Protein AF-A0A356QCZ9-F1 (afdb_monomer)

Mean predicted aligned error: 7.54 Å

Structure (mmCIF, N/CA/C/O backbone):
data_AF-A0A356QCZ9-F1
#
_entry.id   AF-A0A356QCZ9-F1
#
loop_
_atom_site.group_PDB
_atom_site.id
_atom_site.type_symbol
_atom_site.label_atom_id
_atom_site.label_alt_id
_atom_site.label_comp_id
_atom_site.label_asym_id
_atom_site.label_entity_id
_atom_site.label_seq_id
_atom_site.pdbx_PDB_ins_code
_atom_site.Cartn_x
_atom_site.Cartn_y
_atom_site.Cartn_z
_atom_site.occupancy
_atom_site.B_iso_or_equiv
_atom_site.auth_seq_id
_atom_site.auth_comp_id
_atom_site.auth_asym_id
_atom_site.auth_atom_id
_atom_site.pdbx_PDB_model_num
ATOM 1 N N . VAL A 1 1 ? 9.849 -1.662 -22.238 1.00 62.03 1 VAL A N 1
ATOM 2 C CA . VAL A 1 1 ? 9.215 -0.498 -22.904 1.00 62.03 1 VAL A CA 1
ATOM 3 C C . VAL A 1 1 ? 9.884 0.829 -22.529 1.00 62.03 1 VAL A C 1
ATOM 5 O O . VAL A 1 1 ? 10.227 1.566 -23.434 1.00 62.03 1 VAL A O 1
ATOM 8 N N . PHE A 1 2 ? 10.150 1.130 -21.249 1.00 68.19 2 PHE A N 1
ATOM 9 C CA . PHE A 1 2 ? 10.464 2.509 -20.818 1.00 68.19 2 PHE A CA 1
ATOM 10 C C . PHE A 1 2 ? 11.949 2.906 -20.675 1.00 68.19 2 PHE A C 1
ATOM 12 O O . PHE A 1 2 ? 12.239 4.073 -20.424 1.00 68.19 2 PHE A O 1
ATOM 19 N N . GLY A 1 3 ? 12.894 1.978 -20.881 1.00 69.44 3 GLY A N 1
ATOM 20 C CA . GLY A 1 3 ? 14.339 2.245 -20.763 1.00 69.44 3 GLY A CA 1
ATOM 21 C C . GLY A 1 3 ? 14.768 2.734 -19.369 1.00 69.44 3 GLY A C 1
ATOM 22 O O . GLY A 1 3 ? 13.936 2.967 -18.500 1.00 69.44 3 GLY A O 1
ATOM 23 N N . VAL A 1 4 ? 16.073 2.913 -19.138 1.00 78.50 4 VAL A N 1
ATOM 24 C CA . VAL A 1 4 ? 16.583 3.428 -17.846 1.00 78.50 4 VAL A CA 1
ATOM 25 C C . VAL A 1 4 ? 16.186 4.885 -17.578 1.00 78.50 4 VAL A C 1
ATOM 27 O O . VAL A 1 4 ? 16.072 5.297 -16.429 1.00 78.50 4 VAL A O 1
ATOM 30 N N . ARG A 1 5 ? 15.896 5.647 -18.641 1.00 80.69 5 ARG A N 1
ATOM 31 C CA . ARG A 1 5 ? 15.559 7.078 -18.604 1.00 80.69 5 ARG A CA 1
ATOM 32 C C . ARG A 1 5 ? 14.334 7.404 -17.744 1.00 80.69 5 ARG A C 1
ATOM 34 O O . ARG A 1 5 ? 14.273 8.489 -17.177 1.00 80.69 5 ARG A O 1
ATOM 41 N N . HIS A 1 6 ? 13.362 6.496 -17.660 1.00 85.81 6 HIS A N 1
ATOM 42 C CA . HIS A 1 6 ? 12.114 6.723 -16.924 1.00 85.81 6 HIS A CA 1
ATOM 43 C C . HIS A 1 6 ? 11.964 5.839 -15.682 1.00 85.81 6 HIS A C 1
ATOM 45 O O . HIS A 1 6 ? 10.937 5.927 -15.012 1.00 85.81 6 HIS A O 1
ATOM 51 N N . LEU A 1 7 ? 12.972 5.026 -15.337 1.00 88.69 7 LEU A N 1
ATOM 52 C CA . LEU A 1 7 ? 12.894 4.124 -14.182 1.00 88.69 7 LEU A CA 1
ATOM 53 C C . LEU A 1 7 ? 12.672 4.879 -12.872 1.00 88.69 7 LEU A C 1
ATOM 55 O O . LEU A 1 7 ? 11.829 4.465 -12.087 1.00 88.69 7 LEU A O 1
ATOM 59 N N . SER A 1 8 ? 13.352 6.009 -12.661 1.00 90.56 8 SER A N 1
ATOM 60 C CA . SER A 1 8 ? 13.184 6.801 -11.436 1.00 90.56 8 SER A CA 1
ATOM 61 C C . SER A 1 8 ? 11.779 7.394 -11.311 1.00 90.56 8 SER A C 1
ATOM 63 O O . SER A 1 8 ? 11.210 7.398 -10.227 1.00 90.56 8 SER A O 1
ATOM 65 N N . MET A 1 9 ? 11.191 7.856 -12.420 1.00 94.12 9 MET A N 1
ATOM 66 C CA . MET A 1 9 ? 9.829 8.401 -12.430 1.00 94.12 9 MET A CA 1
ATOM 67 C C . MET A 1 9 ? 8.793 7.299 -12.190 1.00 94.12 9 MET A C 1
ATOM 69 O O . MET A 1 9 ? 7.931 7.448 -11.331 1.00 94.12 9 MET A O 1
ATOM 73 N N . LEU A 1 10 ? 8.892 6.183 -12.920 1.00 93.25 10 LEU A N 1
ATOM 74 C CA . LEU A 1 10 ? 7.982 5.047 -12.761 1.00 93.25 10 LEU A CA 1
ATOM 75 C C . LEU A 1 10 ? 8.087 4.446 -11.355 1.00 93.25 10 LEU A C 1
ATOM 77 O O . LEU A 1 10 ? 7.066 4.210 -10.717 1.00 93.25 10 LEU A O 1
ATOM 81 N N . GLY A 1 11 ? 9.309 4.271 -10.845 1.00 94.12 11 GLY A N 1
ATOM 82 C CA . GLY A 1 11 ? 9.555 3.830 -9.475 1.00 94.12 11 GLY A CA 1
ATOM 83 C C . GLY A 1 11 ? 9.000 4.810 -8.442 1.00 94.12 11 GLY A C 1
ATOM 84 O O . GLY A 1 11 ? 8.355 4.383 -7.490 1.00 94.12 11 GLY A O 1
ATOM 85 N N . GLY A 1 12 ? 9.167 6.118 -8.658 1.00 96.31 12 GLY A N 1
ATOM 86 C CA . GLY A 1 12 ? 8.592 7.154 -7.799 1.00 96.31 12 GLY A CA 1
ATOM 87 C C . GLY A 1 12 ? 7.062 7.119 -7.754 1.00 96.31 12 GLY A C 1
ATOM 88 O O . GLY A 1 12 ? 6.483 7.240 -6.679 1.00 96.31 12 GLY A O 1
ATOM 89 N N . ILE A 1 13 ? 6.403 6.885 -8.893 1.00 96.88 13 ILE A N 1
ATOM 90 C CA . ILE A 1 13 ? 4.942 6.727 -8.960 1.00 96.88 13 ILE A CA 1
ATOM 91 C C . ILE A 1 13 ? 4.498 5.483 -8.180 1.00 96.88 13 ILE A C 1
ATOM 93 O O . ILE A 1 13 ? 3.590 5.577 -7.356 1.00 96.88 13 ILE A O 1
ATOM 97 N N . VAL A 1 14 ? 5.155 4.336 -8.388 1.00 96.31 14 VAL A N 1
ATOM 98 C CA . VAL A 1 14 ? 4.868 3.101 -7.633 1.00 96.31 14 VAL A CA 1
ATOM 99 C C . VAL A 1 14 ? 5.039 3.334 -6.130 1.00 96.31 14 VAL A C 1
ATOM 101 O O . VAL A 1 14 ? 4.167 2.964 -5.344 1.00 96.31 14 VAL A O 1
ATOM 104 N N . PHE A 1 15 ? 6.126 3.995 -5.733 1.00 97.25 15 PHE A N 1
ATOM 105 C CA . PHE A 1 15 ? 6.409 4.303 -4.336 1.00 97.25 15 PHE A CA 1
ATOM 106 C C . PHE A 1 15 ? 5.361 5.238 -3.724 1.00 97.25 15 PHE A C 1
ATOM 108 O O . PHE A 1 15 ? 4.888 4.979 -2.624 1.00 97.25 15 PHE A O 1
ATOM 115 N N . LEU A 1 16 ? 4.929 6.281 -4.439 1.00 98.12 16 LEU A N 1
ATOM 116 C CA . LEU A 1 16 ? 3.877 7.185 -3.969 1.00 98.12 16 LEU A CA 1
ATOM 117 C C . LEU A 1 16 ? 2.583 6.428 -3.637 1.00 98.12 16 LEU A C 1
ATOM 119 O O . LEU A 1 16 ? 2.034 6.595 -2.547 1.00 98.12 16 LEU A O 1
ATOM 123 N N . PHE A 1 17 ? 2.115 5.568 -4.545 1.00 97.75 17 PHE A N 1
ATOM 124 C CA . PHE A 1 17 ? 0.916 4.762 -4.297 1.00 97.75 17 PHE A CA 1
ATOM 125 C C . PHE A 1 17 ? 1.119 3.746 -3.171 1.00 97.75 17 PHE A C 1
ATOM 127 O O . PHE A 1 17 ? 0.188 3.497 -2.406 1.00 97.75 17 PHE A O 1
ATOM 134 N N . HIS A 1 18 ? 2.333 3.215 -3.010 1.00 97.31 18 HIS A N 1
ATOM 135 C CA . HIS A 1 18 ? 2.670 2.373 -1.866 1.00 97.31 18 HIS A CA 1
ATOM 136 C C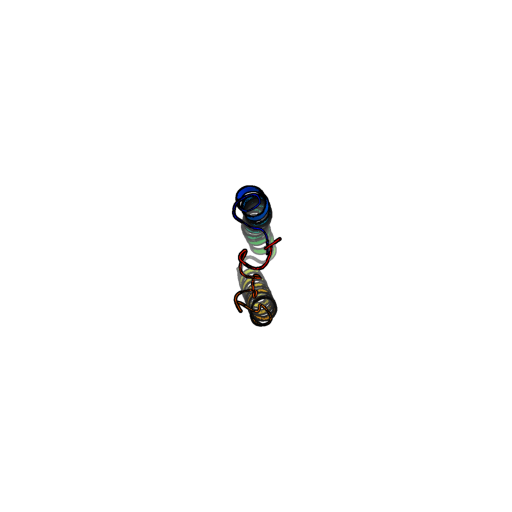 . HIS A 1 18 ? 2.556 3.135 -0.537 1.00 97.31 18 HIS A C 1
ATOM 138 O O .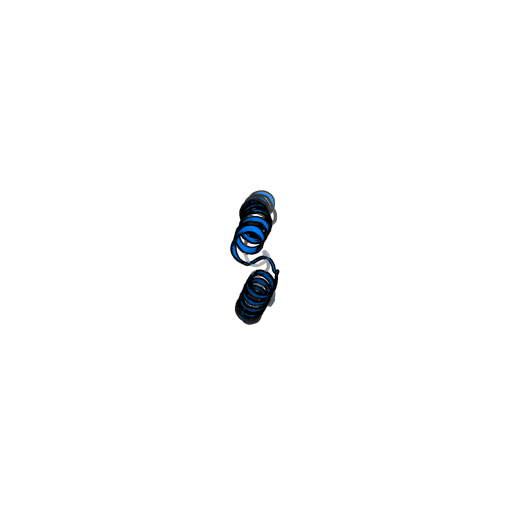 HIS A 1 18 ? 1.946 2.629 0.403 1.00 97.31 18 HIS A O 1
ATOM 144 N N . GLN A 1 19 ? 3.063 4.371 -0.465 1.00 98.06 19 GLN A N 1
ATOM 145 C CA . GLN A 1 19 ? 2.962 5.198 0.742 1.00 98.06 19 GLN A CA 1
ATOM 146 C C . GLN A 1 19 ? 1.509 5.536 1.087 1.00 98.06 19 GLN A C 1
ATOM 148 O O . GLN A 1 19 ? 1.122 5.438 2.252 1.00 98.06 19 GLN A O 1
ATOM 153 N N . LEU A 1 20 ? 0.695 5.880 0.085 1.00 98.31 20 LEU A N 1
ATOM 154 C CA . LEU A 1 20 ? -0.738 6.112 0.281 1.00 98.31 20 LEU A CA 1
ATOM 155 C C . LEU A 1 20 ? -1.443 4.849 0.785 1.00 98.31 20 LEU A C 1
ATOM 157 O O . LEU A 1 20 ? -2.187 4.917 1.760 1.00 98.31 20 LEU A O 1
ATOM 161 N N . GLY A 1 21 ? -1.164 3.695 0.177 1.00 96.75 21 GLY A N 1
ATOM 162 C CA . GLY A 1 21 ? -1.720 2.413 0.605 1.00 96.75 21 GLY A CA 1
ATOM 163 C C . GLY A 1 21 ? -1.319 2.031 2.032 1.00 96.75 21 GLY A C 1
ATOM 164 O O . GLY A 1 21 ? -2.171 1.610 2.807 1.00 96.75 21 GLY A O 1
ATOM 165 N N . SER A 1 22 ? -0.052 2.229 2.406 1.00 96.44 22 SER A N 1
ATOM 166 C CA . SER A 1 22 ? 0.456 1.950 3.757 1.00 96.44 22 SER A CA 1
ATOM 167 C C . SER A 1 22 ? -0.206 2.841 4.809 1.00 96.44 22 SER A C 1
ATOM 169 O O . SER A 1 22 ? -0.721 2.347 5.815 1.00 96.44 22 SER A O 1
ATOM 171 N N . PHE A 1 23 ? -0.285 4.147 4.537 1.00 98.12 23 PHE A N 1
ATOM 172 C CA . PHE A 1 23 ? -0.980 5.091 5.407 1.00 98.12 23 PHE A CA 1
ATOM 173 C C . PHE A 1 23 ? -2.455 4.711 5.580 1.00 98.12 23 PHE A C 1
ATOM 175 O O . PHE A 1 23 ? -2.927 4.570 6.708 1.00 98.12 23 PHE A O 1
ATOM 182 N N . MET A 1 24 ? -3.169 4.498 4.470 1.00 97.50 24 MET A N 1
ATOM 183 C CA . MET A 1 24 ? -4.585 4.134 4.500 1.00 97.50 24 MET A CA 1
ATOM 184 C C . MET A 1 24 ? -4.818 2.799 5.205 1.00 97.50 24 MET A C 1
ATOM 186 O O . MET A 1 24 ? -5.768 2.692 5.971 1.00 97.50 24 MET A O 1
ATOM 190 N N . GLY A 1 25 ? -3.962 1.799 4.984 1.00 96.31 25 GLY A N 1
ATOM 191 C CA . GLY A 1 25 ? -4.086 0.482 5.604 1.00 96.31 25 GLY A CA 1
ATOM 192 C C . GLY A 1 25 ? -3.980 0.542 7.126 1.00 96.31 25 GLY A C 1
ATOM 193 O O . GLY A 1 25 ? -4.843 0.009 7.820 1.00 96.31 25 GLY A O 1
ATOM 194 N N . VAL A 1 26 ? -2.968 1.238 7.652 1.00 96.38 26 VAL A N 1
ATOM 195 C CA . VAL A 1 26 ? -2.781 1.372 9.107 1.00 96.38 26 VAL A CA 1
ATOM 196 C C . VAL A 1 26 ? -3.871 2.248 9.727 1.00 96.38 26 VAL A C 1
ATOM 198 O O . VAL A 1 26 ? -4.454 1.863 10.740 1.00 96.38 26 VAL A O 1
ATOM 201 N N . TR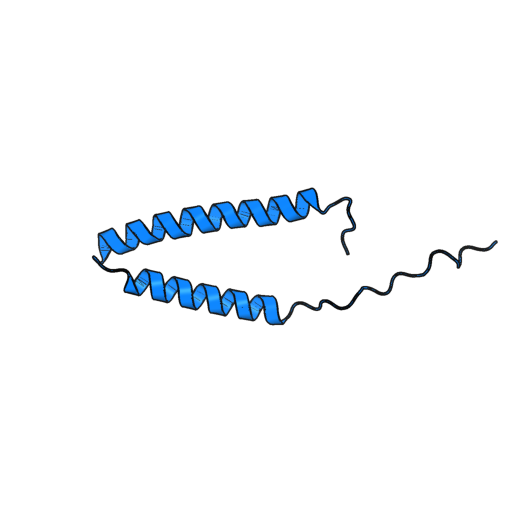P A 1 27 ? -4.185 3.395 9.113 1.00 97.88 27 TRP A N 1
ATOM 202 C CA . TRP A 1 27 ? -5.218 4.306 9.618 1.00 97.88 27 TRP A CA 1
ATOM 203 C C . TRP A 1 27 ? -6.604 3.650 9.638 1.00 97.88 27 TRP A C 1
ATOM 205 O O . TRP A 1 27 ? -7.284 3.679 10.664 1.00 97.88 27 TRP A O 1
ATOM 215 N N . LEU A 1 28 ? -7.002 3.001 8.538 1.00 97.38 28 LEU A N 1
ATOM 216 C CA . LEU A 1 28 ? -8.277 2.288 8.455 1.00 97.38 28 LEU A CA 1
ATOM 217 C C . LEU A 1 28 ? -8.306 1.082 9.400 1.00 97.38 28 LEU A C 1
ATOM 219 O O . LEU A 1 28 ? -9.348 0.798 9.982 1.00 97.38 28 LEU A O 1
ATOM 223 N N . GLY A 1 29 ? -7.175 0.394 9.577 1.00 97.19 29 GLY A N 1
ATOM 224 C CA . GLY A 1 29 ? -7.049 -0.709 10.526 1.00 97.19 29 GLY A CA 1
ATOM 225 C C . GLY A 1 29 ? -7.353 -0.282 11.962 1.00 97.19 29 GLY A C 1
ATOM 226 O O . GLY A 1 29 ? -8.169 -0.922 12.621 1.00 97.19 29 GLY A O 1
ATOM 227 N N . GLY A 1 30 ? -6.758 0.827 12.414 1.00 97.38 30 GLY A N 1
ATOM 228 C CA . GLY A 1 30 ? -7.050 1.409 13.727 1.00 97.38 30 GLY A CA 1
ATOM 229 C C . GLY A 1 30 ? -8.504 1.866 13.848 1.00 97.38 30 GLY A C 1
ATOM 230 O O . GLY A 1 30 ? -9.195 1.476 14.780 1.00 97.38 30 GLY A O 1
ATOM 231 N N . PHE A 1 31 ? -9.008 2.593 12.848 1.00 98.25 31 PHE A N 1
ATOM 232 C CA . PHE A 1 31 ? -10.393 3.068 12.832 1.00 98.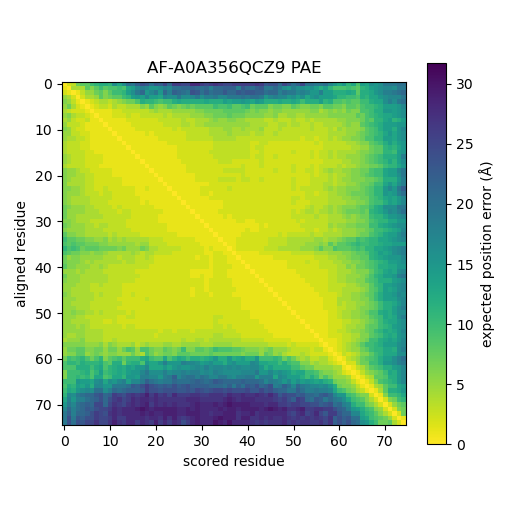25 31 PHE A CA 1
ATOM 233 C C . PHE A 1 31 ? -11.426 1.929 12.905 1.00 98.25 31 PHE A C 1
ATOM 235 O O . PHE A 1 31 ? -12.391 2.008 13.662 1.00 98.25 31 PHE A O 1
ATOM 242 N N . LEU A 1 32 ? -11.236 0.852 12.136 1.00 98.12 32 LEU A N 1
ATOM 243 C CA . LEU A 1 32 ? -12.136 -0.304 12.166 1.00 98.12 32 LEU A CA 1
ATOM 244 C C . LEU A 1 32 ? -12.032 -1.072 13.484 1.00 98.12 32 LEU A C 1
ATOM 246 O O . LEU A 1 32 ? -13.051 -1.565 13.971 1.00 98.12 32 LEU A O 1
ATOM 250 N N . TYR A 1 33 ? -10.836 -1.157 14.069 1.00 97.62 33 TYR A N 1
ATOM 251 C CA . TYR A 1 33 ? -10.656 -1.745 15.390 1.00 97.62 33 TYR A CA 1
ATOM 252 C C . TYR A 1 33 ? -11.380 -0.930 16.466 1.00 97.62 33 TYR A C 1
ATOM 254 O O . TYR A 1 33 ? -12.107 -1.508 17.265 1.00 97.62 33 TYR A O 1
ATOM 262 N N . ASP A 1 34 ? -11.270 0.398 16.445 1.00 97.94 34 ASP A N 1
ATOM 263 C CA . ASP A 1 34 ? -11.963 1.272 17.399 1.00 97.94 34 ASP A CA 1
ATOM 264 C C . ASP A 1 34 ? -13.493 1.138 17.304 1.00 97.94 34 ASP A C 1
ATOM 266 O O . ASP A 1 34 ? -14.193 1.221 18.312 1.00 97.94 34 ASP A O 1
ATOM 270 N N . LEU A 1 35 ? -14.024 0.895 16.100 1.00 97.06 35 LEU A N 1
ATOM 271 C CA . LEU A 1 35 ? -15.460 0.712 15.874 1.00 97.06 35 LEU A CA 1
ATOM 272 C C . LEU A 1 35 ? -15.982 -0.676 16.255 1.00 97.06 35 LEU A C 1
ATOM 274 O O . LEU A 1 35 ? -17.106 -0.798 16.737 1.00 97.06 35 LEU A O 1
ATOM 278 N N . THR A 1 36 ? -15.216 -1.727 15.963 1.00 97.00 36 THR A N 1
ATOM 279 C CA . THR A 1 36 ? -15.691 -3.120 16.065 1.00 97.00 36 THR A CA 1
ATOM 280 C C . THR A 1 36 ? -15.132 -3.859 17.278 1.00 97.00 36 THR A C 1
ATOM 282 O O . THR A 1 36 ? -15.698 -4.860 17.709 1.00 97.00 36 THR A O 1
ATOM 285 N N . GLY A 1 37 ? -14.032 -3.372 17.850 1.00 97.75 37 GLY A N 1
ATOM 286 C CA . GLY A 1 37 ? -13.288 -4.017 18.930 1.00 97.75 37 GLY A CA 1
ATOM 287 C C . GLY A 1 37 ? -12.471 -5.237 18.492 1.00 97.75 37 GLY A C 1
ATOM 288 O O . GLY A 1 37 ? -11.928 -5.933 19.349 1.00 97.75 37 GLY A O 1
ATOM 289 N N . HIS A 1 38 ? -12.389 -5.538 17.190 1.00 95.94 38 HIS A N 1
ATOM 290 C CA . HIS A 1 38 ? -11.672 -6.701 16.662 1.00 95.94 38 HIS A CA 1
ATOM 291 C C . HIS A 1 38 ? -11.099 -6.448 15.256 1.00 95.94 38 HIS A C 1
ATOM 293 O O . HIS A 1 38 ? -11.377 -5.439 14.615 1.00 95.94 38 HIS A O 1
ATOM 299 N N . TYR A 1 39 ? -10.276 -7.377 14.753 1.00 96.69 39 TYR A N 1
ATOM 300 C CA . TYR A 1 39 ? -9.573 -7.230 13.468 1.00 96.69 39 TYR A CA 1
ATOM 301 C C . TYR A 1 39 ? -10.192 -8.007 12.301 1.00 96.69 39 TYR A C 1
ATOM 303 O O . TYR A 1 39 ? -9.697 -7.891 11.184 1.00 96.69 39 TYR A O 1
ATOM 311 N N . ASP A 1 40 ? -11.256 -8.783 12.513 1.00 97.62 40 ASP A N 1
ATOM 312 C CA . ASP A 1 40 ? -11.838 -9.640 11.465 1.00 97.62 40 ASP A CA 1
ATOM 313 C C . ASP A 1 40 ?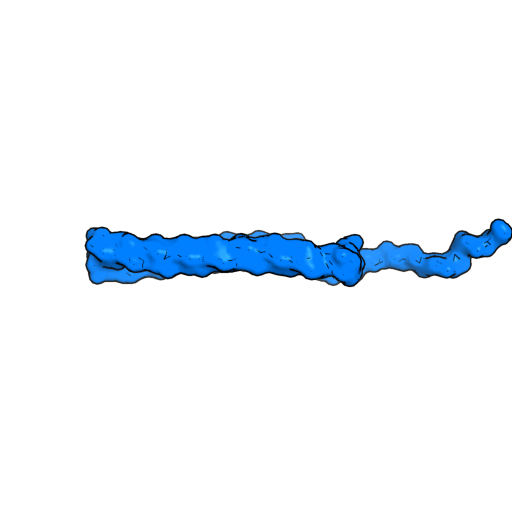 -12.141 -8.881 10.164 1.00 97.62 40 ASP A C 1
ATOM 315 O O . ASP A 1 40 ? -11.761 -9.329 9.083 1.00 97.62 40 ASP A O 1
ATOM 319 N N . THR A 1 41 ? -12.737 -7.688 10.255 1.00 96.00 41 THR A N 1
ATOM 320 C CA . THR A 1 41 ? -13.016 -6.838 9.087 1.00 96.00 41 THR A CA 1
ATOM 321 C C . THR A 1 41 ? -11.732 -6.398 8.377 1.00 96.00 41 THR A C 1
ATOM 323 O O . THR A 1 41 ? -11.663 -6.416 7.149 1.00 96.00 41 THR A O 1
ATOM 326 N N . VAL A 1 42 ? -10.686 -6.047 9.134 1.00 97.00 42 VAL A N 1
ATOM 327 C CA . VAL A 1 42 ? -9.371 -5.668 8.586 1.00 97.00 42 VAL A CA 1
ATOM 328 C C . VAL A 1 42 ? -8.749 -6.847 7.839 1.00 97.00 42 VAL A C 1
ATOM 330 O O . VAL A 1 42 ? -8.260 -6.684 6.720 1.00 97.00 42 VAL A O 1
ATOM 333 N N . TRP A 1 43 ? -8.831 -8.046 8.416 1.00 97.38 43 TRP A N 1
ATOM 334 C CA . TRP A 1 43 ? -8.361 -9.277 7.788 1.00 97.38 43 TRP A CA 1
ATOM 335 C C . TRP A 1 43 ? -9.120 -9.605 6.506 1.00 97.38 43 TRP A C 1
ATOM 337 O O . TRP A 1 43 ? -8.491 -9.925 5.497 1.00 97.38 43 TRP A O 1
ATOM 347 N N . GLN A 1 44 ? -10.448 -9.484 6.501 1.00 97.94 44 GLN A N 1
ATOM 348 C CA . GLN A 1 44 ? -11.246 -9.707 5.295 1.00 97.94 44 GLN A CA 1
ATOM 349 C C . GLN A 1 44 ? -10.862 -8.740 4.171 1.00 97.94 44 GLN A C 1
ATOM 351 O O . GLN A 1 44 ? -10.654 -9.174 3.036 1.00 97.94 44 GLN A O 1
ATOM 356 N N . ILE A 1 45 ? -10.695 -7.450 4.482 1.00 97.12 45 ILE A N 1
ATOM 357 C CA . ILE A 1 45 ? -10.240 -6.447 3.509 1.00 97.12 45 ILE A CA 1
ATOM 358 C C . ILE A 1 45 ? -8.847 -6.807 2.980 1.00 97.12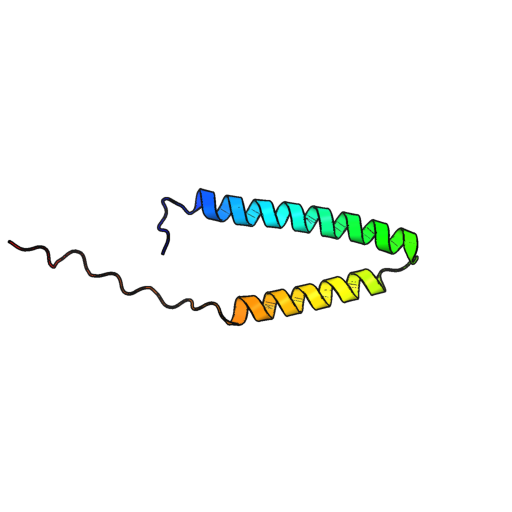 45 ILE A C 1
ATOM 360 O O . ILE A 1 45 ? -8.634 -6.797 1.767 1.00 97.12 45 ILE A O 1
ATOM 364 N N . ALA A 1 46 ? -7.910 -7.175 3.858 1.00 96.88 46 ALA A N 1
ATOM 365 C CA . ALA A 1 46 ? -6.557 -7.560 3.462 1.00 96.88 46 ALA A CA 1
ATOM 366 C C . ALA A 1 46 ? -6.547 -8.779 2.522 1.00 96.88 46 ALA A C 1
ATOM 368 O O . ALA A 1 46 ? -5.834 -8.779 1.513 1.00 96.88 46 ALA A O 1
ATOM 369 N N . ILE A 1 47 ? -7.369 -9.795 2.805 1.00 98.25 47 ILE A N 1
ATOM 370 C CA . ILE A 1 47 ? -7.525 -10.978 1.946 1.00 98.25 47 ILE A CA 1
ATOM 371 C C . ILE A 1 47 ? -8.065 -10.576 0.570 1.00 98.25 47 ILE A C 1
ATOM 373 O O . ILE A 1 47 ? -7.469 -10.939 -0.446 1.00 98.25 47 ILE A O 1
ATOM 377 N N . VAL A 1 48 ? -9.150 -9.796 0.518 1.00 98.38 48 VAL A N 1
ATOM 378 C CA . VAL A 1 48 ? -9.755 -9.355 -0.751 1.00 98.38 48 VAL A CA 1
ATOM 379 C C . VAL A 1 48 ? -8.755 -8.550 -1.583 1.00 98.38 48 VAL A C 1
ATOM 381 O O . VAL A 1 48 ? -8.573 -8.840 -2.766 1.00 98.38 48 VAL A O 1
ATOM 384 N N . LEU A 1 49 ? -8.053 -7.592 -0.973 1.00 97.12 49 LEU A N 1
ATOM 385 C CA . LEU A 1 49 ? -7.028 -6.800 -1.659 1.00 97.12 49 LEU A CA 1
ATOM 386 C C . LEU A 1 49 ? -5.881 -7.671 -2.189 1.00 97.12 49 LEU A C 1
ATOM 388 O O . LEU A 1 49 ? -5.413 -7.445 -3.305 1.00 97.12 49 LEU A O 1
ATOM 392 N N . SER A 1 50 ? -5.464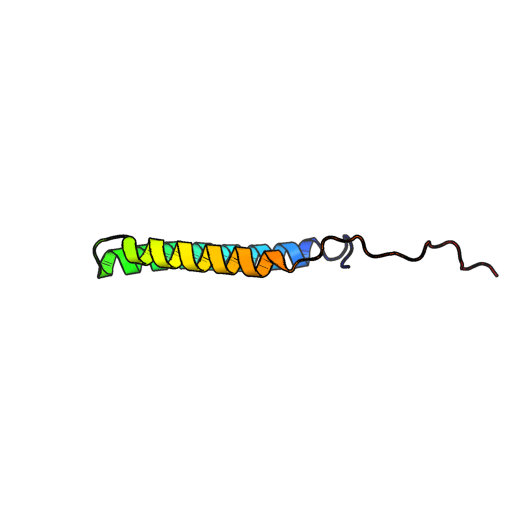 -8.693 -1.436 1.00 97.06 50 SER A N 1
ATOM 393 C CA . SER A 1 50 ? -4.416 -9.634 -1.858 1.00 97.06 50 SER A CA 1
ATOM 394 C C . SER A 1 50 ? -4.843 -10.458 -3.073 1.00 97.06 50 SER A C 1
ATOM 396 O O . SER A 1 50 ? -4.067 -10.622 -4.015 1.00 97.06 50 SER A O 1
ATOM 398 N N . VAL A 1 51 ? -6.090 -10.936 -3.089 1.00 98.38 51 VAL A N 1
ATOM 399 C CA . VAL A 1 51 ? -6.656 -11.676 -4.228 1.00 98.38 51 VAL A CA 1
ATOM 400 C C . VAL A 1 51 ? -6.760 -10.782 -5.464 1.00 98.38 51 VAL A C 1
ATOM 402 O O . VAL A 1 51 ? -6.358 -11.197 -6.551 1.00 98.38 51 VAL A O 1
ATOM 405 N N . VAL A 1 52 ? -7.239 -9.544 -5.309 1.00 97.81 52 VAL A N 1
ATOM 406 C CA . VAL A 1 52 ? -7.294 -8.565 -6.407 1.00 97.81 52 VAL A CA 1
ATOM 407 C C . VAL A 1 52 ? -5.892 -8.282 -6.948 1.00 97.81 52 VAL A C 1
ATOM 409 O O . VAL A 1 52 ? -5.690 -8.310 -8.161 1.00 97.81 52 VAL A O 1
ATOM 412 N N . ALA A 1 53 ? -4.907 -8.071 -6.072 1.00 95.94 53 ALA A N 1
ATOM 413 C CA . ALA A 1 53 ? -3.525 -7.851 -6.481 1.00 95.94 53 ALA A CA 1
ATOM 414 C C . ALA A 1 53 ? -2.976 -9.045 -7.276 1.00 95.94 53 ALA A C 1
ATOM 416 O O . ALA A 1 53 ? -2.422 -8.845 -8.358 1.00 95.94 53 ALA A O 1
ATOM 417 N N . ALA A 1 54 ? -3.178 -10.274 -6.794 1.00 96.69 54 ALA A N 1
ATOM 418 C CA . ALA A 1 54 ? -2.753 -11.485 -7.493 1.00 96.69 54 ALA A CA 1
ATOM 419 C C . ALA A 1 54 ? -3.418 -11.617 -8.875 1.00 96.69 54 ALA A C 1
ATOM 421 O O . ALA A 1 54 ? -2.733 -11.880 -9.864 1.00 96.69 54 ALA A O 1
ATOM 422 N N . ALA A 1 55 ? -4.727 -11.364 -8.965 1.00 97.12 55 ALA A N 1
ATOM 423 C CA . ALA A 1 55 ? -5.468 -11.418 -10.223 1.00 97.12 55 ALA A CA 1
ATOM 424 C C . ALA A 1 55 ? -4.964 -10.383 -11.242 1.00 97.12 55 ALA A C 1
ATOM 426 O O . ALA A 1 55 ? -4.800 -10.710 -12.414 1.00 97.12 55 ALA A O 1
ATOM 427 N N . LEU A 1 56 ? -4.667 -9.155 -10.805 1.00 95.50 56 LEU A N 1
ATOM 428 C CA . LEU A 1 56 ? -4.112 -8.113 -11.677 1.00 95.50 56 LEU A CA 1
ATOM 429 C C . LEU A 1 56 ? -2.708 -8.470 -12.185 1.00 95.50 56 LEU A C 1
ATOM 431 O O . LEU A 1 56 ? -2.402 -8.230 -13.353 1.00 95.50 56 LEU A O 1
ATOM 435 N N . HIS A 1 57 ? -1.866 -9.064 -11.333 1.00 93.81 57 HIS A N 1
ATOM 436 C CA . HIS A 1 57 ? -0.507 -9.461 -11.714 1.00 93.81 57 HIS A CA 1
ATOM 437 C C . HIS A 1 57 ? -0.487 -10.650 -12.676 1.00 93.81 57 HIS A C 1
ATOM 439 O O . HIS A 1 57 ? 0.398 -10.725 -13.525 1.00 93.81 57 HIS A O 1
ATOM 445 N N . TRP A 1 58 ? -1.473 -11.546 -12.595 1.00 94.50 58 TRP A N 1
ATOM 446 C CA . TRP A 1 58 ? -1.547 -12.743 -13.434 1.00 94.50 58 TRP A CA 1
ATOM 447 C C . TRP A 1 58 ? -1.520 -12.446 -14.944 1.00 94.50 58 TRP A C 1
ATOM 449 O O . TRP A 1 58 ? -0.987 -13.228 -15.727 1.00 94.50 58 TRP A O 1
ATOM 459 N N . PHE A 1 59 ? -2.063 -11.303 -15.370 1.00 91.62 59 PHE A N 1
ATOM 460 C CA . PHE A 1 59 ? -2.126 -10.922 -16.786 1.00 91.62 59 PHE A CA 1
ATOM 461 C C . PHE A 1 59 ? -0.866 -10.205 -17.302 1.00 91.62 59 PHE A C 1
ATOM 463 O O . PHE A 1 59 ? -0.810 -9.822 -18.475 1.00 91.62 59 PHE A O 1
ATOM 470 N N . ILE A 1 60 ? 0.156 -10.010 -16.463 1.00 89.31 60 ILE A N 1
ATOM 471 C CA . ILE A 1 60 ? 1.383 -9.315 -16.855 1.00 89.31 60 ILE A CA 1
ATOM 472 C C . ILE A 1 60 ? 2.258 -10.250 -17.699 1.00 89.31 60 ILE A C 1
ATOM 474 O O . ILE A 1 60 ? 2.719 -11.295 -17.251 1.00 89.31 60 ILE A O 1
ATOM 478 N N . SER A 1 61 ? 2.513 -9.858 -18.949 1.00 84.75 61 SER A N 1
ATOM 479 C CA . SER A 1 61 ? 3.433 -10.570 -19.839 1.00 84.75 61 SER A CA 1
ATOM 480 C C . SER A 1 61 ? 4.866 -10.070 -19.665 1.00 84.75 61 SER A C 1
ATOM 482 O O . SER A 1 61 ? 5.180 -8.934 -20.013 1.00 84.75 61 SER A O 1
ATOM 484 N N . GLU A 1 62 ? 5.758 -10.951 -19.216 1.00 81.75 62 GLU A N 1
ATOM 485 C CA . GLU A 1 62 ? 7.187 -10.650 -19.024 1.00 81.75 62 GLU A CA 1
ATOM 486 C C . GLU A 1 62 ? 8.041 -10.847 -20.288 1.00 81.75 62 GLU A C 1
ATOM 488 O O . GLU A 1 62 ? 9.258 -10.662 -20.262 1.00 81.75 62 GLU A O 1
ATOM 493 N N . LYS A 1 63 ? 7.423 -11.228 -21.417 1.00 83.88 63 LYS A N 1
ATOM 494 C CA . LYS A 1 63 ? 8.146 -11.507 -22.665 1.00 83.88 63 LYS A CA 1
ATOM 495 C C . LYS A 1 63 ? 9.019 -10.306 -23.060 1.00 83.88 63 LYS A C 1
ATOM 497 O O . LYS A 1 63 ? 8.491 -9.197 -23.207 1.00 83.88 63 LYS A O 1
ATOM 502 N N . PRO A 1 64 ? 10.332 -10.507 -23.287 1.00 75.50 64 PRO A N 1
ATOM 503 C CA . PRO A 1 64 ? 11.194 -9.454 -23.792 1.00 75.50 64 PRO A CA 1
ATOM 504 C C . PRO A 1 64 ? 10.633 -8.912 -25.103 1.00 75.50 64 PRO A C 1
ATOM 506 O O . PRO A 1 64 ? 10.282 -9.667 -26.009 1.00 75.50 64 PRO A O 1
ATOM 509 N N . LEU A 1 65 ? 10.554 -7.590 -25.213 1.00 78.12 65 LEU A N 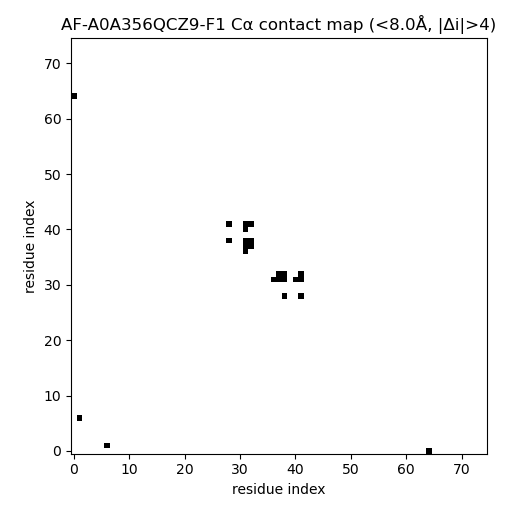1
ATOM 510 C CA . LEU A 1 65 ? 10.177 -6.961 -26.472 1.00 78.12 65 LEU A CA 1
ATOM 511 C C . LEU A 1 65 ? 11.274 -7.242 -27.493 1.00 78.12 65 LEU A C 1
ATOM 513 O O . LEU A 1 65 ? 12.443 -6.947 -27.228 1.00 78.12 65 LEU A O 1
ATOM 517 N N . ALA A 1 66 ? 10.893 -7.754 -28.663 1.00 79.69 66 ALA A N 1
ATOM 518 C CA . ALA A 1 66 ? 11.793 -7.839 -29.801 1.00 79.69 66 ALA A CA 1
ATOM 519 C C . ALA A 1 66 ? 12.234 -6.415 -30.172 1.00 79.69 66 ALA A C 1
ATOM 521 O O . ALA A 1 66 ? 11.444 -5.616 -30.677 1.00 79.69 66 ALA A O 1
ATOM 522 N N . ARG A 1 67 ? 13.483 -6.062 -29.857 1.00 73.31 67 ARG A N 1
ATOM 523 C CA . ARG A 1 67 ? 14.091 -4.820 -30.338 1.00 73.31 67 ARG A CA 1
ATOM 524 C C . ARG A 1 67 ? 14.725 -5.103 -31.696 1.00 73.31 67 ARG A C 1
ATOM 526 O O . ARG A 1 67 ? 15.513 -6.045 -31.772 1.00 73.31 67 ARG A O 1
ATOM 533 N N . PRO A 1 68 ? 14.437 -4.302 -32.735 1.00 69.31 68 PRO A N 1
ATOM 534 C CA . PRO A 1 68 ? 15.208 -4.354 -33.967 1.00 69.31 68 PRO A CA 1
ATOM 535 C C . PRO A 1 68 ? 16.688 -4.137 -33.639 1.00 69.31 68 PRO A C 1
ATOM 537 O O . PRO A 1 68 ? 17.042 -3.178 -32.946 1.00 69.31 68 PRO A O 1
ATOM 540 N N . SER A 1 69 ? 17.548 -5.044 -34.092 1.00 65.62 69 SER A N 1
ATOM 541 C CA . SER A 1 69 ? 18.998 -4.894 -34.012 1.00 65.62 69 SER A CA 1
ATOM 542 C C . SER A 1 69 ? 19.391 -3.641 -34.795 1.00 65.62 69 SER A C 1
ATOM 544 O O . SER A 1 69 ? 19.022 -3.493 -35.958 1.00 65.62 69 SER A O 1
ATOM 546 N N . ALA A 1 70 ? 20.146 -2.737 -34.170 1.00 63.88 70 ALA A N 1
ATOM 547 C CA . ALA A 1 70 ? 20.624 -1.482 -34.758 1.00 63.88 70 ALA A CA 1
ATOM 548 C C . ALA A 1 70 ? 21.725 -1.699 -35.825 1.00 63.88 70 ALA A C 1
ATOM 550 O O . ALA A 1 70 ? 22.759 -1.042 -35.798 1.00 63.88 70 ALA A O 1
ATOM 551 N N . GLY A 1 71 ? 21.530 -2.660 -36.731 1.00 60.69 71 GLY A N 1
ATOM 552 C CA . GLY A 1 71 ? 22.477 -3.048 -37.779 1.00 60.69 71 GLY A CA 1
ATOM 553 C C . GLY A 1 71 ? 21.918 -2.945 -39.198 1.00 60.69 71 GLY A C 1
ATOM 554 O O . GLY A 1 71 ? 22.578 -3.382 -40.129 1.00 60.69 71 GLY A O 1
ATOM 555 N N . GLN A 1 72 ? 20.718 -2.385 -39.380 1.00 58.47 72 GLN A N 1
ATOM 556 C CA . GLN A 1 72 ? 20.050 -2.312 -40.687 1.00 58.47 72 GLN A CA 1
ATOM 557 C C . GLN A 1 72 ? 19.908 -0.876 -41.222 1.00 58.47 72 GLN A C 1
ATOM 559 O O . GLN A 1 72 ? 19.020 -0.591 -42.018 1.00 58.47 72 GLN A O 1
ATOM 564 N N . VAL A 1 73 ? 20.788 0.033 -40.787 1.00 59.25 73 VAL A N 1
ATOM 565 C CA . VAL A 1 73 ? 20.973 1.353 -41.412 1.00 59.25 73 VAL A CA 1
ATOM 566 C C . VAL A 1 73 ? 22.326 1.342 -42.120 1.00 59.25 73 VAL A C 1
ATOM 568 O O . VAL A 1 73 ? 23.303 1.929 -41.667 1.00 59.25 73 VAL A O 1
ATOM 571 N N . THR A 1 74 ? 22.396 0.576 -43.203 1.00 64.44 74 THR A N 1
ATOM 572 C CA . THR A 1 74 ? 23.444 0.680 -44.220 1.00 64.44 74 THR A CA 1
ATOM 573 C C . THR A 1 74 ? 22.836 1.375 -45.429 1.00 64.44 74 THR A C 1
ATOM 575 O O . THR A 1 74 ? 21.973 0.770 -46.060 1.00 64.44 74 THR A O 1
ATOM 578 N N . THR A 1 75 ? 23.256 2.616 -45.694 1.00 58.22 75 THR A N 1
ATOM 579 C CA . THR A 1 75 ? 23.724 3.175 -46.986 1.00 58.22 75 THR A CA 1
ATOM 580 C C . THR A 1 75 ? 23.815 4.687 -46.881 1.00 58.22 75 THR A C 1
ATOM 582 O O . THR A 1 75 ? 22.784 5.293 -46.512 1.00 58.22 75 THR A O 1
#

pLDDT: mean 89.44, std 12.33, range [58.22, 98.38]

Sequence (75 aa):
VFGVRHLSMLGGIVFLFHQLGSFMGVWLGGFLYDLTGHYDTVWQIAIVLSVVAAALHWFISEKPLARPSAGQVTT

Radius of gyration: 20.72 Å; Cα contacts (8 Å, |Δi|>4): 12; chains: 1; bounding box: 39×21×66 Å

S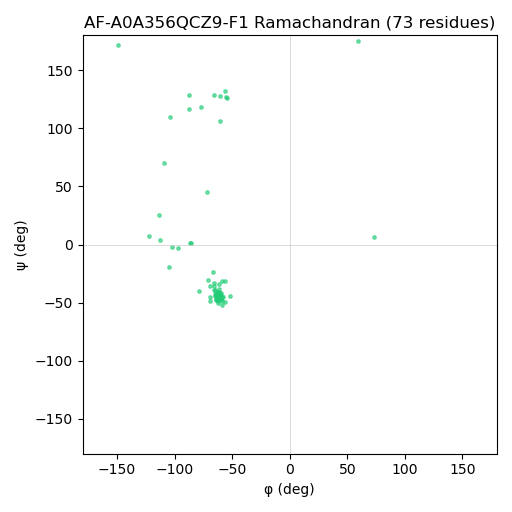econdary structure (DSSP, 8-state):
--TGGGHHHHHHHHHHHHHHHHHHHHHHHHHHHHHHSSSHHHHHHHHHHHHHHHHHHHT---PPP-PPPTT----

Foldseek 3Di:
DQPPVCCVVVVVVVVVVVVVCVVCLVVVQVVVCVVPVDRPVSVVVVVVVVVVVVVVCVPDDPDDDDDPDPPPPDD

Solvent-accessible surface area (backbone atoms only — not comparable to full-atom values): 4690 Å² total; per-residue (Å²): 139,69,63,80,89,41,44,66,59,55,49,47,53,55,48,51,53,49,52,52,49,52,52,49,52,55,54,50,42,52,54,47,27,75,74,69,76,48,56,67,68,52,51,51,53,52,50,54,53,51,52,53,50,52,59,63,54,69,75,62,78,82,74,79,76,89,68,82,72,97,76,80,86,82,133